Protein AF-A0A926Y1A0-F1 (afdb_monomer_lite)

Sequence (108 aa):
MSQDQITEEKPEIVPVAAVRLTREEIPNRQKRTHEYHELGTLNFDQGKVRCFAHKRTGGLLFVMPDGTGYLADTATLGNQCYKYWVKTSLEPEPAIPAEETPAVESTT

Radius of gyration: 25.06 Å; chains: 1; bounding box: 41×53×78 Å

Secondary structure (DSSP, 8-state):
---------PPPP-----EEE-TTTSPPHHHHHHHEEEEEEEEETTEEEEEEEETTT--EEEE-TTS-EEEE-HHHHHHHHHHHHHHHHSSPPP------PPP-----

pLDDT: mean 80.47, std 17.65, range [43.56, 96.75]

Foldseek 3Di:
DDDPPPPPDDDDDQDADWDKADLVRDDDPVCCVVQWDWPAWDQDPVGIWTWIAGPPQRWIWIQDPVNMIIIGGPVRRVVSVVVVCCVVVPPDDPPPPPDPPDDDPDDD

Structure (mmCIF, N/CA/C/O backbone):
data_AF-A0A926Y1A0-F1
#
_entry.id   AF-A0A926Y1A0-F1
#
loop_
_atom_site.group_PDB
_atom_site.id
_atom_site.type_symbol
_atom_site.label_atom_id
_atom_site.label_alt_id
_atom_site.label_comp_id
_atom_site.label_asym_id
_atom_site.label_entity_id
_atom_site.label_seq_id
_atom_site.pdbx_PDB_ins_code
_atom_site.Cartn_x
_atom_site.Cartn_y
_atom_site.Cartn_z
_atom_site.occupancy
_atom_site.B_iso_or_equiv
_atom_site.auth_seq_id
_atom_site.auth_comp_id
_atom_site.auth_asym_id
_atom_site.auth_atom_id
_atom_site.pdbx_PDB_model_num
ATOM 1 N N . MET A 1 1 ? -5.838 -40.654 -28.419 1.00 44.78 1 MET A N 1
ATOM 2 C CA . MET A 1 1 ? -6.236 -39.277 -28.070 1.00 44.78 1 MET A CA 1
ATOM 3 C C . MET A 1 1 ? -5.524 -38.934 -26.771 1.00 44.78 1 MET A C 1
ATOM 5 O O . MET A 1 1 ? -6.054 -39.223 -25.706 1.00 44.78 1 MET A O 1
ATOM 9 N N . SER A 1 2 ? -4.274 -38.478 -26.855 1.00 43.56 2 SER A N 1
ATOM 10 C CA . SER A 1 2 ? -3.495 -38.084 -25.677 1.00 43.56 2 SER A CA 1
ATOM 11 C C . SER A 1 2 ? -4.005 -36.726 -25.211 1.00 43.56 2 SER A C 1
ATOM 13 O O . SER A 1 2 ? -4.0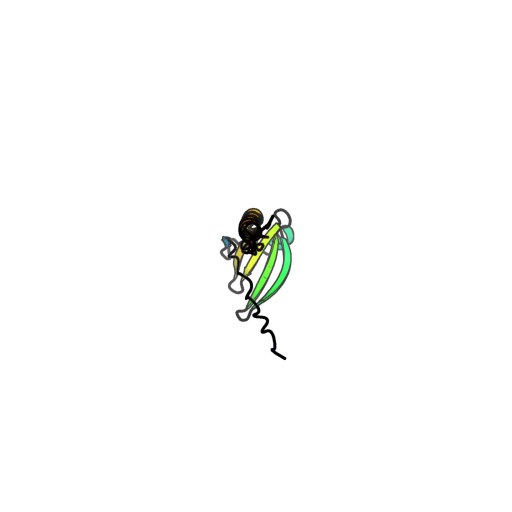84 -35.801 -26.011 1.00 43.56 2 SER A O 1
ATOM 15 N N . GLN A 1 3 ? -4.445 -36.643 -23.958 1.00 47.31 3 GLN A N 1
ATOM 16 C CA . GLN A 1 3 ? -4.804 -35.379 -23.328 1.00 47.31 3 GLN A CA 1
ATOM 17 C C . GLN A 1 3 ? -3.504 -34.644 -23.013 1.00 47.31 3 GLN A C 1
ATOM 19 O O . GLN A 1 3 ? -2.753 -35.081 -22.141 1.00 47.31 3 GLN A O 1
ATOM 24 N N . ASP A 1 4 ? -3.240 -33.563 -23.741 1.00 47.16 4 ASP A N 1
ATOM 25 C CA . ASP A 1 4 ? -2.202 -32.606 -23.382 1.00 47.16 4 ASP A CA 1
ATOM 26 C C . ASP A 1 4 ? -2.538 -32.045 -21.998 1.00 47.16 4 ASP A C 1
ATOM 28 O O . ASP A 1 4 ? -3.548 -31.367 -21.794 1.00 47.16 4 ASP A O 1
ATOM 32 N N . GLN A 1 5 ? -1.714 -32.402 -21.016 1.00 51.69 5 GLN A N 1
ATOM 33 C CA . GLN A 1 5 ? -1.744 -31.791 -19.698 1.00 51.69 5 GLN A CA 1
ATOM 34 C C . GLN A 1 5 ? -1.250 -30.356 -19.866 1.00 51.69 5 GLN A C 1
ATOM 36 O O . GLN A 1 5 ? -0.055 -30.115 -20.020 1.00 51.69 5 GLN A O 1
ATOM 41 N N . ILE A 1 6 ? -2.177 -29.399 -19.866 1.00 56.31 6 ILE A N 1
ATOM 42 C CA . ILE A 1 6 ? -1.844 -27.989 -19.680 1.00 56.31 6 ILE A CA 1
ATOM 43 C C . ILE A 1 6 ? -1.369 -27.873 -18.234 1.00 56.31 6 ILE A C 1
ATOM 45 O O . ILE A 1 6 ? -2.169 -27.792 -17.303 1.00 56.31 6 ILE A O 1
ATOM 49 N N . THR A 1 7 ? -0.059 -27.963 -18.036 1.00 52.34 7 THR A N 1
ATOM 50 C CA . THR A 1 7 ? 0.573 -27.625 -16.766 1.00 52.34 7 THR A CA 1
ATOM 51 C C . THR A 1 7 ? 0.313 -26.139 -16.543 1.00 52.34 7 THR A C 1
ATOM 53 O O . THR A 1 7 ? 0.928 -25.303 -17.198 1.00 52.34 7 THR A O 1
ATOM 56 N N . GLU A 1 8 ? -0.651 -25.795 -15.685 1.00 57.06 8 GLU A N 1
ATOM 57 C CA . GLU A 1 8 ? -0.843 -24.418 -15.227 1.00 57.06 8 GLU A CA 1
ATOM 58 C C . GLU A 1 8 ? 0.424 -23.999 -14.474 1.00 57.06 8 GLU A C 1
ATOM 60 O O . GLU A 1 8 ? 0.603 -24.305 -13.292 1.00 57.06 8 GLU A O 1
ATOM 65 N N . GLU A 1 9 ? 1.350 -23.345 -15.173 1.00 61.56 9 GLU A N 1
ATOM 66 C CA . GLU A 1 9 ? 2.496 -22.724 -14.529 1.00 61.56 9 GLU A CA 1
ATOM 67 C C . GLU A 1 9 ? 1.978 -21.665 -13.560 1.00 61.56 9 GLU A C 1
ATOM 69 O O . GLU A 1 9 ? 1.351 -20.671 -13.934 1.00 61.56 9 GLU A O 1
ATOM 74 N N . LYS A 1 10 ? 2.201 -21.922 -12.271 1.00 66.94 10 LYS A N 1
ATOM 75 C CA . LYS A 1 10 ? 1.842 -20.998 -11.205 1.00 66.94 10 LYS A CA 1
ATOM 76 C C . LYS A 1 10 ? 2.525 -19.653 -11.491 1.00 66.94 10 LYS A C 1
ATOM 78 O O . LYS A 1 10 ? 3.747 -19.641 -11.636 1.00 66.94 10 LYS A O 1
ATOM 83 N N . PRO A 1 11 ? 1.780 -18.534 -11.529 1.00 69.31 11 PRO A N 1
ATOM 84 C CA . PRO A 1 11 ? 2.358 -17.239 -11.857 1.00 69.31 11 PRO A CA 1
ATOM 85 C C . PRO A 1 11 ? 3.486 -16.896 -10.881 1.00 69.31 11 PRO A C 1
ATOM 87 O O . PRO A 1 11 ? 3.344 -17.068 -9.664 1.00 69.31 11 PRO A O 1
ATOM 90 N N . GLU A 1 12 ? 4.607 -16.419 -11.423 1.00 76.25 12 GLU A N 1
ATOM 91 C CA . GLU A 1 12 ? 5.747 -15.967 -10.629 1.00 76.25 12 GLU A CA 1
ATOM 92 C C . GLU A 1 12 ? 5.305 -14.832 -9.693 1.00 76.25 12 GLU A C 1
ATOM 94 O O . GLU A 1 12 ? 4.684 -13.849 -10.105 1.00 76.25 12 GLU A O 1
ATOM 99 N N . ILE A 1 13 ? 5.606 -14.977 -8.402 1.00 77.94 13 ILE A N 1
ATOM 100 C CA . ILE A 1 13 ? 5.248 -13.981 -7.392 1.00 77.94 13 ILE A CA 1
ATOM 101 C C . ILE A 1 13 ? 6.360 -12.938 -7.326 1.00 77.94 13 ILE A C 1
ATOM 103 O O . ILE A 1 13 ? 7.475 -13.238 -6.903 1.00 77.94 13 ILE A O 1
ATOM 107 N N . VAL A 1 14 ? 6.028 -11.694 -7.670 1.00 76.12 14 VAL A N 1
ATOM 108 C CA . VAL A 1 14 ? 6.944 -10.555 -7.567 1.00 76.12 14 VAL A CA 1
ATOM 109 C C . VAL A 1 14 ? 6.847 -9.919 -6.173 1.00 76.12 14 VAL A C 1
ATOM 111 O O . VAL A 1 14 ? 5.811 -9.333 -5.845 1.00 76.12 14 VAL A O 1
ATOM 114 N N . PRO A 1 15 ? 7.899 -9.988 -5.333 1.00 80.50 15 PRO A N 1
ATOM 115 C CA . PRO A 1 15 ? 7.906 -9.297 -4.052 1.00 80.50 15 PRO A CA 1
ATOM 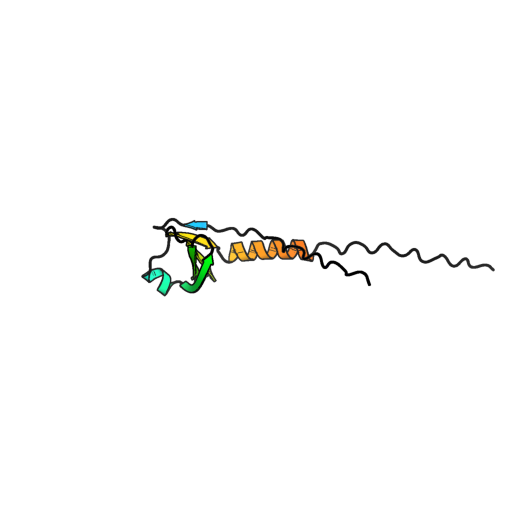116 C C . PRO A 1 15 ? 7.991 -7.781 -4.261 1.00 80.50 15 PRO A C 1
ATOM 118 O O . PRO A 1 15 ? 8.886 -7.278 -4.945 1.00 80.50 15 PRO A O 1
ATOM 121 N N . VAL A 1 16 ? 7.078 -7.055 -3.617 1.00 82.81 16 VAL A N 1
ATOM 122 C CA . VAL A 1 16 ? 7.030 -5.590 -3.626 1.00 82.81 16 VAL A CA 1
ATOM 123 C C . VAL A 1 16 ? 7.487 -5.049 -2.276 1.00 82.81 16 VAL A C 1
ATOM 125 O O . VAL A 1 16 ? 7.101 -5.564 -1.226 1.00 82.81 16 VAL A O 1
ATOM 128 N N . ALA A 1 17 ? 8.296 -3.991 -2.295 1.00 87.31 17 ALA A N 1
ATOM 129 C CA . ALA A 1 17 ? 8.691 -3.296 -1.078 1.00 87.31 17 ALA A CA 1
ATOM 130 C C . ALA A 1 17 ? 7.550 -2.402 -0.567 1.00 87.31 17 ALA A C 1
ATOM 132 O O . ALA A 1 17 ? 6.985 -1.601 -1.309 1.00 87.31 17 ALA A O 1
ATOM 133 N N . ALA A 1 18 ? 7.250 -2.518 0.725 1.00 92.00 18 ALA A N 1
ATOM 134 C CA . ALA A 1 18 ? 6.318 -1.649 1.427 1.00 92.00 18 ALA A CA 1
ATOM 135 C C . ALA A 1 18 ? 6.918 -1.215 2.766 1.00 92.00 18 ALA A C 1
ATOM 137 O O . ALA A 1 18 ? 7.609 -1.986 3.435 1.00 92.00 18 ALA A O 1
ATOM 138 N N . VAL A 1 19 ? 6.629 0.019 3.170 1.00 93.38 19 VAL A N 1
ATOM 139 C CA . VAL A 1 19 ? 7.011 0.554 4.477 1.00 93.38 19 VAL A CA 1
ATOM 140 C C . VAL A 1 19 ? 5.938 0.175 5.487 1.00 93.38 19 VAL A C 1
ATOM 142 O O . VAL A 1 19 ? 4.765 0.509 5.310 1.00 93.38 19 VAL A O 1
ATOM 145 N N . ARG A 1 20 ? 6.335 -0.524 6.551 1.00 94.88 20 ARG A N 1
ATOM 146 C CA . ARG A 1 20 ? 5.445 -0.831 7.672 1.00 94.88 20 ARG A CA 1
ATOM 147 C C . ARG A 1 20 ? 5.243 0.422 8.523 1.00 94.88 20 ARG A C 1
ATOM 149 O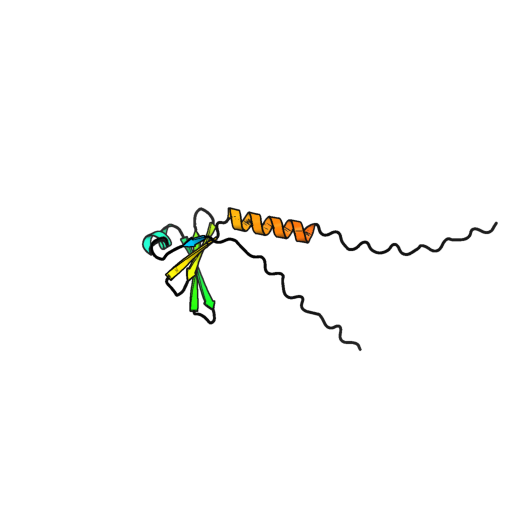 O . ARG A 1 20 ? 6.216 1.064 8.894 1.00 94.88 20 ARG A O 1
ATOM 156 N N . LEU A 1 21 ? 3.990 0.713 8.848 1.00 95.50 21 LEU A N 1
ATOM 157 C CA . LEU A 1 21 ? 3.556 1.826 9.685 1.00 95.50 21 LEU A CA 1
ATOM 158 C C . LEU A 1 21 ? 2.950 1.299 10.988 1.00 95.50 21 LEU A C 1
ATOM 160 O O . LEU A 1 21 ? 2.136 0.362 10.975 1.00 95.50 21 LEU A O 1
ATOM 164 N N . THR A 1 22 ? 3.308 1.917 12.110 1.00 94.75 22 THR A N 1
ATOM 165 C CA . THR A 1 22 ? 2.624 1.704 13.389 1.00 94.75 22 THR A CA 1
ATOM 166 C C . THR A 1 22 ? 1.240 2.347 13.377 1.00 94.75 22 THR A C 1
ATOM 168 O O . THR A 1 22 ? 0.888 3.143 12.504 1.00 94.75 22 THR A O 1
ATOM 171 N N . ARG A 1 23 ? 0.425 2.023 14.383 1.00 91.44 23 ARG A N 1
ATOM 172 C CA . ARG A 1 23 ? -0.918 2.591 14.514 1.00 91.44 23 ARG A CA 1
ATOM 173 C C . ARG A 1 23 ? -0.904 4.116 14.661 1.00 91.44 23 ARG A C 1
ATOM 175 O O . ARG A 1 23 ? -1.850 4.754 14.200 1.00 91.44 23 ARG A O 1
ATOM 182 N N . GLU A 1 24 ? 0.125 4.694 15.288 1.00 91.56 24 GLU A N 1
ATOM 183 C CA . GLU A 1 24 ? 0.255 6.153 15.411 1.00 91.56 24 GLU A CA 1
ATOM 184 C C . GLU A 1 24 ? 0.648 6.826 14.090 1.00 91.56 24 GLU A C 1
ATOM 186 O O . GLU A 1 24 ? 0.255 7.965 13.840 1.00 91.56 24 GLU A O 1
ATOM 191 N N . GLU A 1 25 ? 1.395 6.124 13.238 1.00 93.06 25 GLU A N 1
ATOM 192 C CA . GLU A 1 25 ? 1.863 6.632 11.944 1.00 93.06 25 GLU A CA 1
ATOM 193 C C . GLU A 1 25 ? 0.779 6.568 10.862 1.00 93.06 25 GLU A C 1
ATOM 195 O O . GLU A 1 25 ? 0.813 7.318 9.882 1.00 93.06 25 GLU A O 1
ATOM 200 N N . ILE A 1 26 ? -0.218 5.696 11.033 1.00 93.75 26 ILE A N 1
ATOM 201 C CA . ILE A 1 26 ? -1.337 5.602 10.100 1.00 93.75 26 ILE A CA 1
ATOM 202 C C . ILE A 1 26 ? -2.166 6.893 10.147 1.00 93.75 26 ILE A C 1
ATOM 204 O O . ILE A 1 26 ? -2.616 7.311 11.221 1.00 93.75 26 ILE A O 1
ATOM 208 N N . PRO A 1 27 ? -2.491 7.490 8.983 1.00 90.38 27 PRO A N 1
ATOM 209 C CA . PRO A 1 27 ? -3.331 8.673 8.943 1.00 90.38 27 PRO A CA 1
ATOM 210 C C . PRO A 1 27 ? -4.670 8.425 9.647 1.00 90.38 27 PRO A C 1
ATOM 212 O O . PRO A 1 27 ? -5.358 7.420 9.430 1.00 90.38 27 PRO A O 1
ATOM 215 N N . ASN A 1 28 ? -5.059 9.364 10.507 1.00 91.25 28 ASN A N 1
ATOM 216 C CA . ASN A 1 28 ? -6.333 9.288 11.210 1.00 91.25 28 ASN A CA 1
ATOM 217 C C . ASN A 1 28 ? -7.523 9.367 10.225 1.00 91.25 28 ASN A C 1
ATOM 219 O O . ASN A 1 28 ? -7.369 9.589 9.024 1.00 91.25 28 ASN A O 1
ATOM 223 N N . ARG A 1 29 ? -8.753 9.180 10.719 1.00 89.06 29 ARG A N 1
ATOM 224 C CA . ARG A 1 29 ? -9.956 9.158 9.863 1.00 89.06 29 ARG A CA 1
ATOM 225 C C . ARG A 1 29 ? -10.123 10.427 9.012 1.00 89.06 29 ARG A C 1
ATOM 227 O O . ARG A 1 29 ? -10.480 10.312 7.841 1.00 89.06 29 ARG A O 1
ATOM 234 N N . GLN A 1 30 ? -9.865 11.605 9.583 1.00 91.38 30 GLN A N 1
ATOM 235 C CA . GLN A 1 30 ? -9.985 12.878 8.867 1.00 91.38 30 GLN A CA 1
ATOM 236 C C . GLN A 1 30 ? -8.938 12.982 7.754 1.00 91.38 30 GLN A C 1
ATOM 238 O O . GLN A 1 30 ? -9.306 13.197 6.600 1.00 91.38 30 GLN A O 1
ATOM 243 N N . LYS A 1 31 ? -7.661 12.726 8.074 1.00 91.56 31 LYS A N 1
ATOM 244 C CA . LYS A 1 31 ? -6.575 12.719 7.088 1.00 91.56 31 LYS A CA 1
ATOM 245 C C . LYS A 1 31 ? -6.815 11.699 5.982 1.00 91.56 31 LYS A C 1
ATOM 247 O O . LYS A 1 31 ? -6.732 12.064 4.819 1.00 91.56 31 LYS A O 1
ATOM 252 N N . ARG A 1 32 ? -7.229 10.465 6.303 1.00 91.25 32 ARG A N 1
ATOM 253 C CA . ARG A 1 32 ? -7.564 9.450 5.281 1.00 91.25 32 ARG A CA 1
ATOM 254 C C . ARG A 1 32 ? -8.630 9.929 4.305 1.00 91.25 32 ARG A C 1
ATOM 256 O O . ARG A 1 32 ? -8.465 9.771 3.107 1.00 91.25 32 ARG A O 1
ATOM 263 N N . THR A 1 33 ? -9.691 10.552 4.807 1.00 91.25 33 THR A N 1
ATOM 264 C CA . THR A 1 33 ? -10.779 11.055 3.952 1.00 91.25 33 THR A CA 1
ATOM 265 C C . THR A 1 33 ? -10.296 12.188 3.034 1.00 91.25 33 THR A C 1
ATOM 267 O O . THR A 1 33 ? -10.730 12.308 1.884 1.00 91.25 33 THR A O 1
ATOM 270 N N . HIS A 1 34 ? -9.374 13.020 3.524 1.00 95.19 34 HIS A N 1
ATOM 271 C CA . HIS A 1 34 ? -8.842 14.151 2.773 1.00 95.19 34 HIS A CA 1
ATOM 272 C C . HIS A 1 34 ? -7.758 13.747 1.763 1.00 95.19 34 HIS A C 1
ATOM 274 O O . HIS A 1 34 ? -7.827 14.160 0.608 1.00 95.19 34 HIS A O 1
ATOM 280 N N . GLU A 1 35 ? -6.810 12.903 2.163 1.00 95.19 35 GLU A N 1
ATOM 281 C CA . GLU A 1 35 ? -5.582 12.593 1.418 1.00 95.19 35 GLU A CA 1
ATOM 282 C C . GLU A 1 35 ? -5.666 11.302 0.598 1.00 95.19 35 GLU A C 1
ATOM 284 O O . GLU A 1 35 ? -4.839 11.103 -0.291 1.00 95.19 35 GLU A O 1
ATOM 289 N N . TYR A 1 36 ? -6.664 10.444 0.841 1.00 96.75 36 TYR A N 1
ATOM 290 C CA . TYR A 1 36 ? -6.781 9.141 0.185 1.00 96.75 36 TYR A CA 1
ATOM 291 C C . TYR A 1 36 ? -8.164 8.900 -0.436 1.00 96.75 36 TYR A C 1
ATOM 293 O O . TYR A 1 36 ? -9.186 9.401 0.035 1.00 96.75 36 TYR A O 1
ATOM 301 N N . HIS A 1 37 ? -8.187 8.104 -1.500 1.00 96.38 37 HIS A N 1
ATOM 302 C CA . HIS A 1 37 ? -9.370 7.419 -2.007 1.00 96.38 37 HIS A CA 1
ATOM 303 C C . HIS A 1 37 ? -9.424 6.017 -1.394 1.00 96.38 37 HIS A C 1
ATOM 305 O O . HIS A 1 37 ? -8.451 5.270 -1.480 1.00 96.38 37 HIS A O 1
ATOM 311 N N . GLU A 1 38 ? -10.542 5.652 -0.765 1.00 95.19 38 GLU A N 1
ATOM 312 C CA . GLU A 1 38 ? -10.765 4.271 -0.326 1.00 95.19 38 GLU A CA 1
ATOM 313 C C . GLU A 1 38 ? -11.066 3.409 -1.554 1.00 95.19 38 GLU A C 1
ATOM 315 O O . GLU A 1 38 ? -12.023 3.671 -2.279 1.00 95.19 38 GLU A O 1
ATOM 320 N N . LEU A 1 39 ? -10.216 2.411 -1.798 1.00 95.44 39 LEU A N 1
ATOM 321 C CA . LEU A 1 39 ? -10.366 1.477 -2.915 1.00 95.44 39 LEU A CA 1
ATOM 322 C C . LEU A 1 39 ? -11.310 0.329 -2.556 1.00 95.44 39 LEU A C 1
ATOM 324 O O . LEU A 1 39 ? -11.944 -0.254 -3.428 1.00 95.44 39 LEU A O 1
ATOM 328 N N . GLY A 1 40 ? -11.398 0.002 -1.265 1.00 95.50 40 GLY A N 1
ATOM 329 C CA . GLY A 1 40 ? -12.291 -1.024 -0.751 1.00 95.50 40 GLY A CA 1
ATOM 330 C C . GLY A 1 40 ? -11.676 -1.824 0.388 1.00 95.50 40 GLY A C 1
ATOM 331 O O . GLY A 1 40 ? -10.702 -1.421 1.027 1.00 95.50 40 GLY A O 1
ATOM 332 N N . THR A 1 41 ? -12.282 -2.979 0.647 1.00 96.31 41 THR A N 1
ATOM 333 C CA . THR A 1 41 ? -11.842 -3.929 1.669 1.00 96.31 41 THR A CA 1
ATOM 334 C C . THR A 1 41 ? -11.597 -5.284 1.025 1.00 96.31 41 THR A C 1
ATOM 336 O O . THR A 1 41 ? -12.484 -5.828 0.371 1.00 96.31 41 THR A O 1
ATOM 339 N N . LEU A 1 42 ? -10.402 -5.825 1.232 1.00 95.00 42 LEU A N 1
ATOM 340 C CA . LEU A 1 42 ? -10.026 -7.175 0.838 1.00 95.00 42 LEU A CA 1
ATOM 341 C C . LEU A 1 42 ? -10.287 -8.121 2.010 1.00 95.00 42 LEU A C 1
ATOM 343 O O . LEU A 1 42 ? -9.956 -7.804 3.156 1.00 95.00 42 LEU A O 1
ATOM 347 N N . ASN A 1 43 ? -10.894 -9.270 1.727 1.00 94.62 43 ASN A N 1
ATOM 348 C CA . ASN A 1 43 ? -11.160 -10.296 2.729 1.00 94.62 43 ASN A CA 1
ATOM 349 C C . ASN A 1 43 ? -10.117 -11.404 2.591 1.00 94.62 43 ASN A C 1
ATOM 351 O O . ASN A 1 43 ? -9.976 -11.981 1.516 1.00 94.62 43 ASN A O 1
ATOM 355 N N . PHE A 1 44 ? -9.422 -11.693 3.684 1.00 91.62 44 PHE A N 1
ATOM 356 C CA . PHE A 1 44 ? -8.498 -12.812 3.815 1.00 91.62 44 PHE A CA 1
ATOM 357 C C . PHE A 1 44 ? -8.962 -13.710 4.964 1.00 91.62 44 PHE A C 1
ATOM 359 O O . PHE A 1 44 ? -9.690 -13.256 5.851 1.00 91.62 44 PHE A O 1
ATOM 366 N N . ASP A 1 45 ? -8.485 -14.954 5.000 1.00 92.19 45 ASP A N 1
ATOM 367 C CA . ASP A 1 45 ? -8.822 -15.914 6.065 1.00 92.19 45 ASP A CA 1
ATOM 368 C C . ASP A 1 45 ? -8.498 -15.377 7.469 1.00 92.19 45 ASP A C 1
ATOM 370 O O . ASP A 1 45 ? -9.177 -15.678 8.446 1.00 92.19 45 ASP A O 1
ATOM 374 N N . GLN A 1 46 ? -7.471 -14.530 7.562 1.00 89.75 46 GLN A N 1
ATOM 375 C CA . GLN A 1 46 ? -6.967 -13.950 8.809 1.00 89.75 46 GLN A CA 1
ATOM 376 C C . GLN A 1 46 ? -7.629 -12.609 9.171 1.00 89.75 46 GLN A C 1
ATOM 378 O O . GLN A 1 46 ? -7.342 -12.044 10.227 1.00 89.75 46 GLN A O 1
ATOM 383 N N . GLY A 1 47 ? -8.506 -12.074 8.316 1.00 92.06 47 GLY A N 1
ATOM 384 C CA . GLY A 1 47 ? -9.240 -10.840 8.580 1.00 92.06 47 GLY A CA 1
ATOM 385 C C . GLY A 1 47 ? -9.409 -9.928 7.367 1.00 92.06 47 GLY A C 1
ATOM 386 O O . GLY A 1 47 ? -9.155 -10.289 6.219 1.00 92.06 47 GLY A O 1
ATOM 387 N N . LYS A 1 48 ? -9.879 -8.708 7.636 1.00 95.06 48 LYS A N 1
ATOM 388 C CA . LYS A 1 48 ? -10.208 -7.710 6.612 1.00 95.06 48 LYS A CA 1
ATOM 389 C C . LYS A 1 48 ? -9.117 -6.656 6.498 1.00 95.06 48 LYS A C 1
ATOM 391 O O . LYS A 1 48 ? -8.782 -6.008 7.487 1.00 95.06 48 LYS A O 1
A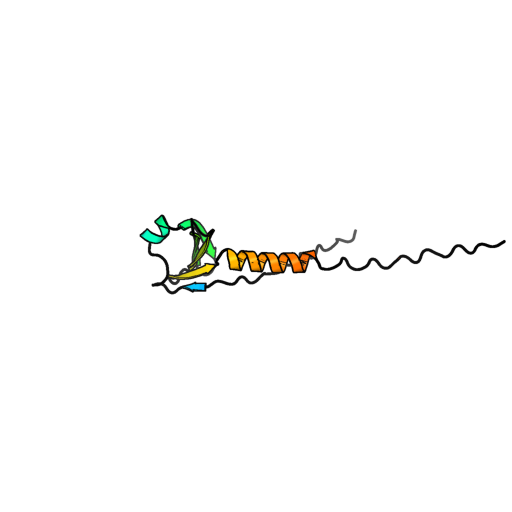TOM 396 N N . VAL A 1 49 ? -8.631 -6.434 5.284 1.00 95.69 49 VAL A N 1
ATOM 397 C CA . VAL A 1 49 ? -7.628 -5.412 4.973 1.00 95.69 49 VAL A CA 1
ATOM 398 C C . VAL A 1 49 ? -8.297 -4.266 4.233 1.00 95.69 49 VAL A C 1
ATOM 400 O O . VAL A 1 49 ? -8.921 -4.468 3.193 1.00 95.69 49 VAL A O 1
ATOM 403 N N . ARG A 1 50 ? -8.163 -3.042 4.745 1.00 95.25 50 ARG A N 1
ATOM 404 C CA . ARG A 1 50 ? -8.690 -1.846 4.070 1.00 95.25 50 ARG A CA 1
ATOM 405 C C . ARG A 1 50 ? -7.628 -1.238 3.173 1.00 95.25 50 ARG A C 1
ATOM 407 O O . ARG A 1 50 ? -6.496 -1.053 3.611 1.00 95.25 50 ARG A O 1
ATOM 414 N N . CYS A 1 51 ? -8.008 -0.902 1.948 1.00 96.44 51 CYS A N 1
ATOM 415 C CA . CYS A 1 51 ? -7.089 -0.436 0.917 1.00 96.44 51 CYS A CA 1
ATOM 416 C C . CYS A 1 51 ? -7.398 1.007 0.533 1.00 96.44 51 CYS A C 1
ATOM 418 O O . CYS A 1 51 ? -8.553 1.374 0.303 1.00 96.44 51 CYS A O 1
ATOM 420 N N . PHE A 1 52 ? -6.352 1.814 0.419 1.00 96.06 52 PHE A N 1
ATOM 421 C CA . PHE A 1 52 ? -6.444 3.227 0.092 1.00 96.06 52 PHE A CA 1
ATOM 422 C C . PHE A 1 52 ? -5.396 3.601 -0.953 1.00 96.06 52 PHE A C 1
ATOM 424 O O . PHE A 1 52 ? -4.260 3.147 -0.868 1.00 96.06 52 PHE A O 1
ATOM 431 N N . ALA A 1 53 ? -5.747 4.478 -1.889 1.00 96.00 53 ALA A N 1
ATOM 432 C CA . ALA A 1 53 ? -4.801 5.131 -2.788 1.00 96.00 53 ALA A CA 1
ATOM 433 C C . ALA A 1 53 ? -4.636 6.594 -2.385 1.00 96.00 53 ALA A C 1
ATOM 435 O O . ALA A 1 53 ? -5.619 7.321 -2.238 1.00 96.00 53 ALA A O 1
ATOM 436 N N . HIS A 1 54 ? -3.403 7.050 -2.214 1.00 95.69 54 HIS A N 1
ATOM 437 C CA . HIS A 1 54 ? -3.117 8.445 -1.921 1.00 95.69 54 HIS A CA 1
ATOM 438 C C . HIS A 1 54 ? -3.480 9.312 -3.136 1.00 95.69 54 HIS A C 1
ATOM 440 O O . HIS A 1 54 ? -2.962 9.098 -4.228 1.00 95.69 54 HIS A O 1
ATOM 446 N N . LYS A 1 55 ? -4.312 10.345 -2.955 1.00 95.12 55 LYS A N 1
ATOM 447 C CA . LYS A 1 55 ? -4.875 11.150 -4.061 1.00 95.12 55 LYS A CA 1
ATOM 448 C C . LYS A 1 55 ? -3.810 11.801 -4.943 1.00 95.12 55 LYS A C 1
ATOM 450 O O . LYS A 1 55 ? -3.960 11.865 -6.153 1.00 95.12 55 LYS A O 1
ATOM 455 N N . ARG A 1 56 ? -2.739 12.307 -4.321 1.00 92.25 56 ARG A N 1
ATOM 456 C CA . ARG A 1 56 ? -1.651 13.015 -5.019 1.00 92.25 56 ARG A CA 1
ATOM 457 C C . ARG A 1 56 ? -0.559 12.105 -5.584 1.00 92.25 56 ARG A C 1
ATOM 459 O O . ARG A 1 56 ? -0.144 12.307 -6.715 1.00 92.25 56 ARG A O 1
ATOM 466 N N . THR A 1 57 ? -0.037 11.174 -4.787 1.00 91.56 57 THR A N 1
ATOM 467 C CA . THR A 1 57 ? 1.127 10.357 -5.170 1.00 91.56 57 THR A CA 1
ATOM 468 C C . THR A 1 57 ? 0.734 9.026 -5.804 1.00 91.56 57 THR A C 1
ATOM 470 O O . THR A 1 57 ? 1.574 8.386 -6.424 1.00 91.56 57 THR A O 1
ATOM 473 N N . GLY A 1 58 ? -0.515 8.585 -5.634 1.00 91.12 58 GLY A N 1
ATOM 474 C CA . GLY A 1 58 ? -0.985 7.261 -6.041 1.00 91.12 58 GLY A CA 1
ATOM 475 C C . GLY A 1 58 ? -0.500 6.116 -5.145 1.00 91.12 58 GLY A C 1
ATOM 476 O O . GLY A 1 58 ? -0.824 4.967 -5.425 1.00 91.12 58 GLY A O 1
ATOM 477 N N . GLY A 1 59 ? 0.267 6.401 -4.082 1.00 94.12 59 GLY A N 1
ATOM 478 C CA . GLY A 1 59 ? 0.778 5.381 -3.160 1.00 94.12 59 GLY A CA 1
ATOM 479 C C . GLY A 1 59 ? -0.345 4.568 -2.516 1.00 94.12 59 GLY A C 1
ATOM 480 O O . GLY A 1 59 ? -1.393 5.118 -2.172 1.00 94.12 59 GLY A O 1
ATOM 481 N N . LEU A 1 60 ? -0.127 3.267 -2.348 1.00 95.25 60 LEU A N 1
ATOM 482 C CA . LEU A 1 60 ? -1.121 2.340 -1.820 1.00 95.25 60 LEU A CA 1
ATOM 483 C C . LEU A 1 60 ? -0.889 2.108 -0.333 1.00 95.25 60 LEU A C 1
ATOM 485 O O . LEU A 1 60 ? 0.167 1.634 0.072 1.00 95.25 60 LEU A O 1
ATOM 489 N N . LEU A 1 61 ? -1.892 2.424 0.477 1.00 95.94 61 LEU A N 1
ATOM 490 C CA . LEU A 1 61 ? -1.905 2.157 1.907 1.00 95.94 61 LEU A CA 1
ATOM 491 C C . LEU A 1 61 ? -2.858 0.999 2.202 1.00 95.94 61 LEU A C 1
ATOM 493 O O . LEU A 1 61 ? -4.059 1.082 1.940 1.00 95.94 61 LEU A O 1
ATOM 497 N N . PHE A 1 62 ? -2.324 -0.041 2.826 1.00 95.50 62 PHE A N 1
ATOM 498 C CA . PHE A 1 62 ? -3.076 -1.176 3.339 1.00 95.50 62 PHE A CA 1
ATOM 499 C C . PHE A 1 62 ? -3.135 -1.092 4.857 1.00 95.50 62 PHE A C 1
ATOM 501 O O . PHE A 1 62 ? -2.099 -1.016 5.510 1.00 95.50 62 PHE A O 1
ATOM 508 N N . VAL A 1 63 ? -4.334 -1.105 5.430 1.00 95.50 63 VAL A N 1
ATOM 509 C CA . VAL A 1 63 ? -4.542 -1.119 6.882 1.00 95.50 63 VAL A CA 1
ATOM 510 C C . VAL A 1 63 ? -4.985 -2.515 7.295 1.00 95.50 63 VAL A C 1
ATOM 512 O O . VAL A 1 63 ? -6.020 -3.000 6.831 1.00 95.50 63 VAL A O 1
ATOM 515 N N . MET A 1 64 ? -4.188 -3.141 8.156 1.00 95.69 64 MET A N 1
ATOM 516 C CA . MET A 1 64 ? -4.373 -4.503 8.643 1.00 95.69 64 MET A CA 1
ATOM 517 C C . MET A 1 64 ? -5.394 -4.583 9.792 1.00 95.69 64 MET A C 1
ATOM 519 O O . MET A 1 64 ? -5.671 -3.569 10.444 1.00 95.69 64 MET A O 1
ATOM 523 N N . PRO A 1 65 ? -5.932 -5.785 10.092 1.00 93.31 65 PRO A N 1
ATOM 524 C CA . PRO A 1 65 ? -6.866 -5.996 11.203 1.00 93.31 65 PRO A CA 1
ATOM 525 C C . PRO A 1 65 ? -6.312 -5.616 12.583 1.00 93.31 65 PRO A C 1
ATOM 527 O O . PRO A 1 65 ? -7.064 -5.156 13.439 1.00 93.31 65 PRO A O 1
ATOM 530 N N . ASP A 1 66 ? -5.005 -5.782 12.794 1.00 92.56 66 ASP A N 1
ATOM 531 C CA . ASP A 1 66 ? -4.309 -5.437 14.043 1.00 92.56 66 ASP A CA 1
ATOM 532 C C . ASP A 1 66 ? -4.083 -3.920 14.211 1.00 92.56 66 ASP A C 1
ATOM 534 O O . ASP A 1 66 ? -3.615 -3.457 15.252 1.00 92.56 66 ASP A O 1
ATOM 538 N N . GLY A 1 67 ? -4.444 -3.129 13.196 1.00 90.25 67 GLY A N 1
ATOM 539 C CA . GLY A 1 67 ? -4.271 -1.685 13.176 1.00 90.25 67 GLY A CA 1
ATOM 540 C C . GLY A 1 67 ? -2.891 -1.224 12.718 1.00 90.25 67 GLY A C 1
ATOM 541 O O . GLY A 1 67 ? -2.630 -0.028 12.816 1.00 90.25 67 GLY A O 1
ATOM 542 N N . THR A 1 68 ? -2.031 -2.117 12.219 1.00 95.25 68 THR A N 1
ATOM 543 C CA . THR A 1 68 ? -0.803 -1.741 11.500 1.00 95.25 68 THR A CA 1
ATOM 544 C C . THR A 1 68 ? -1.096 -1.372 10.046 1.00 95.25 68 THR A C 1
ATOM 546 O O . THR A 1 68 ? -2.162 -1.674 9.501 1.00 95.25 68 THR A O 1
ATOM 549 N N . GLY A 1 69 ? -0.166 -0.650 9.420 1.00 95.50 69 GLY A N 1
ATOM 550 C CA . GLY A 1 69 ? -0.286 -0.188 8.044 1.00 95.50 69 GLY A CA 1
ATOM 551 C C . GLY A 1 69 ? 0.899 -0.628 7.199 1.00 95.50 69 GLY A C 1
ATOM 552 O O . GLY A 1 69 ? 1.995 -0.813 7.713 1.00 95.50 69 GLY A O 1
ATOM 553 N N . TYR A 1 70 ? 0.689 -0.764 5.897 1.00 95.75 70 TYR A N 1
ATOM 554 C CA . TYR A 1 70 ? 1.754 -0.976 4.923 1.00 95.75 70 TYR A CA 1
ATOM 555 C C . TYR A 1 70 ? 1.555 0.004 3.776 1.00 95.75 70 TYR A C 1
ATOM 557 O O . TYR A 1 70 ? 0.504 0.001 3.137 1.00 95.75 70 TYR A O 1
ATOM 565 N N . LEU A 1 71 ? 2.544 0.863 3.549 1.00 94.94 71 LEU A N 1
ATOM 566 C CA . LEU A 1 71 ? 2.536 1.855 2.483 1.00 94.94 71 LEU A CA 1
ATOM 567 C C . LEU A 1 71 ? 3.488 1.414 1.372 1.00 94.94 71 LEU A C 1
ATOM 569 O O . LEU A 1 71 ? 4.699 1.351 1.577 1.00 94.94 71 LEU A O 1
ATOM 573 N N . ALA A 1 72 ? 2.939 1.133 0.198 1.00 94.00 72 ALA A N 1
ATOM 574 C CA . ALA A 1 72 ? 3.698 0.932 -1.026 1.00 94.00 72 ALA A CA 1
ATOM 575 C C . ALA A 1 72 ? 3.706 2.244 -1.816 1.00 94.00 72 ALA A C 1
ATOM 577 O O . ALA A 1 72 ? 2.662 2.707 -2.289 1.00 94.00 72 ALA A O 1
ATOM 578 N N . ASP A 1 73 ? 4.872 2.873 -1.937 1.00 90.38 73 ASP A N 1
ATOM 579 C CA . ASP A 1 73 ? 5.004 4.077 -2.747 1.00 90.38 73 ASP A CA 1
ATOM 580 C C . ASP A 1 73 ? 5.036 3.724 -4.243 1.00 90.38 73 ASP A C 1
ATOM 582 O O . ASP A 1 73 ? 5.540 2.679 -4.662 1.00 90.38 73 ASP A O 1
ATOM 586 N N . THR A 1 74 ? 4.463 4.598 -5.064 1.00 88.75 74 THR A N 1
ATOM 587 C CA . THR A 1 74 ? 4.302 4.369 -6.506 1.00 88.75 74 THR A CA 1
ATOM 588 C C . THR A 1 74 ? 5.617 4.331 -7.264 1.00 88.75 74 THR A C 1
ATOM 590 O O . THR A 1 74 ? 5.710 3.616 -8.258 1.00 88.75 74 THR A O 1
ATOM 593 N N . ALA A 1 75 ? 6.632 5.070 -6.817 1.00 87.62 75 ALA A N 1
ATOM 594 C CA . ALA A 1 75 ? 7.921 5.116 -7.493 1.00 87.62 75 ALA A CA 1
ATOM 595 C C . ALA A 1 75 ? 8.692 3.803 -7.298 1.00 87.62 75 ALA A C 1
ATOM 597 O O . ALA A 1 75 ? 9.210 3.244 -8.264 1.00 87.62 75 ALA A O 1
ATOM 598 N N . THR A 1 76 ? 8.726 3.276 -6.074 1.00 87.62 76 THR A N 1
ATOM 599 C CA . THR A 1 76 ? 9.332 1.983 -5.741 1.00 87.62 76 THR A CA 1
ATOM 600 C C . THR A 1 76 ? 8.566 0.845 -6.391 1.00 87.62 76 THR A C 1
ATOM 602 O O . THR A 1 76 ? 9.191 0.010 -7.046 1.00 87.62 76 THR A O 1
ATOM 605 N N . LEU A 1 77 ? 7.231 0.841 -6.284 1.00 88.06 77 LEU A N 1
ATOM 606 C CA . LEU A 1 77 ? 6.387 -0.157 -6.939 1.00 88.06 77 LEU A CA 1
ATOM 607 C C . LEU A 1 77 ? 6.620 -0.152 -8.456 1.00 88.06 77 LEU A C 1
ATOM 609 O O . LEU A 1 77 ? 6.924 -1.192 -9.034 1.00 88.06 77 LEU A O 1
ATOM 613 N N . GLY A 1 78 ? 6.559 1.022 -9.091 1.00 88.19 78 GLY A N 1
ATOM 614 C CA . GLY A 1 78 ? 6.787 1.177 -10.526 1.00 88.19 78 GLY A CA 1
ATOM 615 C C . GLY A 1 78 ? 8.182 0.721 -10.957 1.00 88.19 78 GLY A C 1
ATOM 616 O O . GLY A 1 78 ? 8.309 -0.027 -11.922 1.00 88.19 78 GLY A O 1
ATOM 617 N N . ASN A 1 79 ? 9.228 1.091 -10.210 1.00 88.56 79 ASN A N 1
ATOM 618 C CA . ASN A 1 79 ? 10.595 0.641 -10.482 1.00 88.56 79 ASN A CA 1
ATOM 619 C C . ASN A 1 79 ? 10.755 -0.875 -10.351 1.00 88.56 79 ASN A C 1
ATOM 621 O O . ASN A 1 79 ? 11.475 -1.482 -11.142 1.00 88.56 79 ASN A O 1
ATOM 625 N N . GLN A 1 80 ? 10.125 -1.495 -9.352 1.00 87.31 80 GLN A N 1
ATOM 626 C CA . GLN A 1 80 ? 10.170 -2.945 -9.188 1.00 87.31 80 GLN A CA 1
ATOM 627 C C . GLN A 1 80 ? 9.452 -3.626 -10.349 1.00 87.31 80 GLN A C 1
ATOM 629 O O . GLN A 1 80 ? 10.073 -4.435 -11.033 1.00 87.31 80 GLN A O 1
ATOM 634 N N . CYS A 1 81 ? 8.214 -3.229 -10.652 1.00 86.88 81 CYS A N 1
ATOM 635 C CA . CYS A 1 81 ? 7.471 -3.742 -11.803 1.00 86.88 81 CYS A CA 1
ATOM 636 C C . CYS A 1 81 ? 8.266 -3.609 -13.110 1.00 86.88 81 CYS A C 1
ATOM 638 O O . CYS A 1 81 ? 8.354 -4.571 -13.868 1.00 86.88 81 CYS A O 1
ATOM 640 N N . TYR A 1 82 ? 8.904 -2.459 -13.344 1.00 86.50 82 TYR A N 1
ATOM 641 C CA . TYR A 1 82 ? 9.718 -2.236 -14.536 1.00 86.50 82 TYR A CA 1
ATOM 642 C C . TYR A 1 82 ? 10.921 -3.184 -14.608 1.00 86.50 82 TYR A C 1
ATOM 644 O O . TYR A 1 82 ? 11.169 -3.782 -15.651 1.00 86.50 82 TYR A O 1
ATOM 652 N N . LYS A 1 83 ? 11.650 -3.379 -13.500 1.00 86.62 83 LYS A N 1
ATOM 653 C CA . LYS A 1 83 ? 12.791 -4.311 -13.453 1.00 86.62 83 LYS A CA 1
ATOM 654 C C . LYS A 1 83 ? 12.384 -5.747 -13.781 1.00 86.62 83 LYS A C 1
ATOM 656 O O . LYS A 1 83 ? 13.107 -6.416 -14.514 1.00 86.62 83 LYS A O 1
ATOM 661 N N . TYR A 1 84 ? 11.248 -6.206 -13.257 1.00 83.31 84 TYR A N 1
ATOM 662 C CA . TYR A 1 84 ? 10.740 -7.543 -13.569 1.00 83.31 84 TYR A CA 1
ATOM 663 C C . TYR A 1 84 ? 10.295 -7.648 -15.024 1.00 83.31 84 TYR A C 1
ATOM 665 O O . TYR A 1 84 ? 10.710 -8.576 -15.707 1.00 83.31 84 TYR A O 1
ATOM 673 N N . TRP A 1 85 ? 9.551 -6.662 -15.532 1.00 83.75 85 TRP A N 1
ATOM 674 C CA . TRP A 1 85 ? 9.140 -6.647 -16.935 1.00 83.75 85 TRP A CA 1
ATOM 675 C C . TRP A 1 85 ? 10.337 -6.715 -17.892 1.00 83.75 85 TRP A C 1
ATOM 677 O O . TRP A 1 85 ? 10.321 -7.508 -18.829 1.00 83.75 85 TRP A O 1
ATOM 687 N N . VAL A 1 86 ? 11.399 -5.948 -17.625 1.00 83.75 86 VAL A N 1
ATOM 688 C CA . VAL A 1 86 ? 12.645 -5.984 -18.408 1.00 83.75 86 VAL A CA 1
ATOM 689 C C . VAL A 1 86 ? 13.307 -7.360 -18.348 1.00 83.75 86 VAL A C 1
ATOM 691 O O . VAL A 1 86 ? 13.741 -7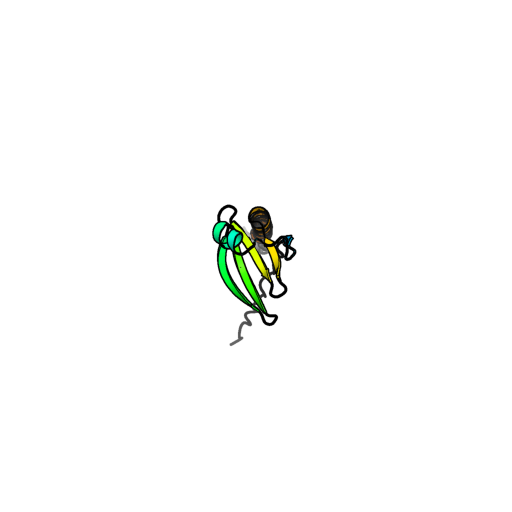.856 -19.381 1.00 83.75 86 VAL A O 1
ATOM 694 N N . LYS A 1 87 ? 13.376 -7.990 -17.168 1.00 80.06 87 LYS A N 1
ATOM 695 C CA . LYS A 1 87 ? 13.974 -9.323 -17.010 1.00 80.06 87 LYS A CA 1
ATOM 696 C C . LYS A 1 87 ? 13.225 -10.370 -17.839 1.00 80.06 87 LYS A C 1
ATOM 698 O O . LYS A 1 87 ? 13.860 -11.091 -18.592 1.00 80.06 87 LYS A O 1
ATOM 703 N N . THR A 1 88 ? 11.899 -10.413 -17.738 1.00 71.94 88 THR A N 1
ATOM 704 C CA . THR A 1 88 ? 11.074 -11.418 -18.427 1.00 71.94 88 THR A CA 1
ATOM 705 C C . THR A 1 88 ? 10.949 -11.150 -19.931 1.00 71.94 88 THR A C 1
ATOM 707 O O . THR A 1 88 ? 10.826 -12.085 -20.709 1.00 71.94 88 THR A O 1
ATOM 710 N N . SER A 1 89 ? 10.999 -9.886 -20.369 1.00 67.00 89 SER A N 1
ATOM 711 C CA . SER A 1 89 ? 10.830 -9.527 -21.791 1.00 67.00 89 SER A CA 1
ATOM 712 C C . SER A 1 89 ? 12.124 -9.589 -22.611 1.00 67.00 89 SER A C 1
ATOM 714 O O . SER A 1 89 ? 12.066 -9.480 -23.832 1.00 67.00 89 SER A O 1
ATOM 716 N N . LEU A 1 90 ? 13.288 -9.697 -21.959 1.00 59.94 90 LEU A N 1
ATOM 717 C CA . LEU A 1 90 ? 14.603 -9.750 -22.613 1.00 59.94 90 LEU A CA 1
ATOM 718 C C . LEU A 1 90 ? 15.288 -11.116 -22.496 1.00 59.94 90 LEU A C 1
ATOM 720 O O . LEU A 1 90 ? 16.430 -11.246 -22.939 1.00 59.94 90 LEU A O 1
ATOM 724 N N . GLU A 1 91 ? 14.638 -12.125 -21.913 1.00 56.69 91 GLU A N 1
ATOM 725 C CA . GLU A 1 91 ? 15.121 -13.499 -22.051 1.00 56.69 91 GLU A CA 1
ATOM 726 C C . GLU A 1 91 ? 15.052 -13.874 -23.544 1.00 56.69 91 GLU A C 1
ATOM 728 O O . GLU A 1 91 ? 13.974 -13.798 -24.137 1.00 56.69 91 GLU A O 1
ATOM 733 N N . PRO A 1 92 ? 16.190 -14.181 -24.200 1.00 54.75 92 PRO A N 1
ATOM 734 C CA . PRO A 1 92 ? 16.177 -14.536 -25.611 1.00 54.75 92 PRO A CA 1
ATOM 735 C C . PRO A 1 92 ? 15.353 -15.812 -25.780 1.00 54.75 92 PRO A C 1
ATOM 737 O O . PRO A 1 92 ? 15.559 -16.771 -25.032 1.00 54.75 92 PRO A O 1
ATOM 740 N N . GLU A 1 93 ? 14.444 -15.829 -26.763 1.00 56.00 93 GLU A N 1
ATOM 741 C CA . GLU A 1 93 ? 13.796 -17.073 -27.185 1.00 56.00 93 GLU A CA 1
ATOM 742 C C . GLU A 1 93 ? 14.875 -18.153 -27.350 1.00 56.00 93 GLU A C 1
ATOM 744 O O . GLU A 1 93 ? 15.945 -17.861 -27.906 1.00 56.00 93 GLU A O 1
ATOM 749 N N . PRO A 1 94 ? 14.651 -19.379 -26.840 1.00 55.59 94 PRO A N 1
ATOM 750 C CA . PRO A 1 94 ? 15.623 -20.448 -26.988 1.00 55.59 94 PRO A CA 1
ATOM 751 C C . PRO A 1 94 ? 15.951 -20.580 -28.472 1.00 55.59 94 PRO A C 1
ATOM 753 O O . PRO A 1 94 ? 15.047 -20.722 -29.295 1.00 55.59 94 PRO A O 1
ATOM 756 N N . ALA A 1 95 ? 17.241 -20.473 -28.807 1.00 56.12 95 ALA A N 1
ATOM 757 C CA . ALA A 1 95 ? 17.705 -20.560 -30.181 1.00 56.12 95 ALA A CA 1
ATOM 758 C C . ALA A 1 95 ? 17.129 -21.834 -30.802 1.00 56.12 95 ALA A C 1
ATOM 760 O O . ALA A 1 95 ? 17.473 -22.939 -30.374 1.00 56.12 95 ALA A O 1
ATOM 761 N N . ILE A 1 96 ? 16.225 -21.671 -31.771 1.00 61.88 96 ILE A N 1
ATOM 762 C CA . ILE A 1 96 ? 15.709 -22.786 -32.557 1.00 61.88 96 ILE A CA 1
ATOM 763 C C . ILE A 1 96 ? 16.955 -23.453 -33.151 1.00 61.88 96 ILE A C 1
ATOM 765 O O . ILE A 1 96 ? 17.711 -22.767 -33.850 1.00 61.88 96 ILE A O 1
ATOM 769 N N . PRO A 1 97 ? 17.248 -24.727 -32.825 1.00 52.84 97 PRO A N 1
ATOM 770 C CA . PRO A 1 97 ? 18.392 -25.405 -33.407 1.00 52.84 97 PRO A CA 1
ATOM 771 C C . PRO A 1 97 ? 18.217 -25.347 -34.918 1.00 52.84 97 PRO A C 1
ATOM 773 O O . PRO A 1 97 ? 17.160 -25.715 -35.430 1.00 52.84 97 PRO A O 1
ATOM 776 N N . ALA A 1 98 ? 19.220 -24.806 -35.611 1.00 56.44 98 ALA A N 1
ATOM 777 C CA . ALA A 1 98 ? 19.206 -24.737 -37.059 1.00 56.44 98 ALA A CA 1
ATOM 778 C C . ALA A 1 98 ? 18.960 -26.154 -37.586 1.00 56.44 98 ALA A C 1
ATOM 780 O O . ALA A 1 98 ? 19.784 -27.040 -37.357 1.00 56.44 98 ALA A O 1
ATOM 781 N N . GLU A 1 99 ? 17.819 -26.378 -38.242 1.00 53.12 99 GLU A N 1
ATOM 782 C CA . GLU A 1 99 ? 17.648 -27.559 -39.077 1.00 53.12 99 GLU A CA 1
ATOM 783 C C . GLU A 1 99 ? 18.828 -27.569 -40.048 1.00 53.12 99 GLU A C 1
A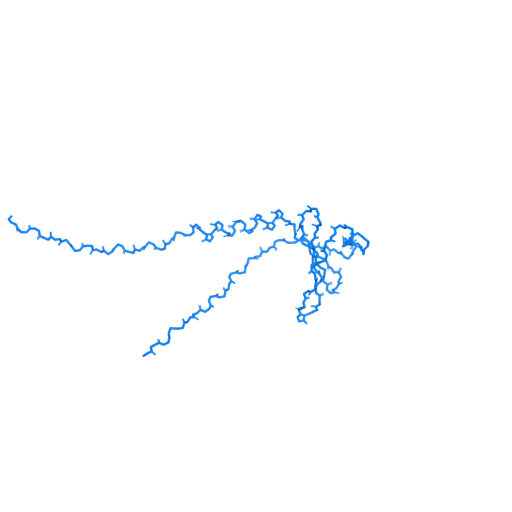TOM 785 O O . GLU A 1 99 ? 19.023 -26.630 -40.825 1.00 53.12 99 GLU A O 1
ATOM 790 N N . GLU A 1 100 ? 19.665 -28.600 -39.946 1.00 51.06 100 GLU A N 1
ATOM 791 C CA . GLU A 1 100 ? 20.725 -28.858 -40.906 1.00 51.06 100 GLU A CA 1
ATOM 792 C C . GLU A 1 100 ? 20.069 -29.037 -42.275 1.00 51.06 100 GLU A C 1
ATOM 794 O O . GLU A 1 100 ? 19.536 -30.095 -42.606 1.00 51.06 100 GLU A O 1
ATOM 799 N N . THR A 1 101 ? 20.066 -27.970 -43.073 1.00 55.09 101 THR A N 1
ATOM 800 C CA . THR A 1 101 ? 19.711 -28.047 -44.489 1.00 55.09 101 THR A CA 1
ATOM 801 C C . THR A 1 101 ? 20.589 -29.131 -45.126 1.00 55.09 101 THR A C 1
ATOM 803 O O . THR A 1 101 ? 21.816 -28.994 -45.078 1.00 55.09 101 THR A O 1
ATOM 806 N N . PRO A 1 102 ? 20.026 -30.206 -45.706 1.00 46.38 102 PRO A N 1
ATOM 807 C CA . PRO A 1 102 ? 20.843 -31.254 -46.295 1.00 46.38 102 PRO A CA 1
ATOM 808 C C . PRO A 1 102 ? 21.617 -30.676 -47.481 1.00 46.38 102 PRO A C 1
ATOM 810 O O . PRO A 1 102 ? 21.048 -30.031 -48.366 1.00 46.38 102 PRO A O 1
ATOM 813 N N . ALA A 1 103 ? 22.933 -30.892 -47.475 1.00 52.81 103 ALA A N 1
ATOM 814 C CA . ALA A 1 103 ? 23.821 -30.492 -48.552 1.00 52.81 103 ALA A CA 1
ATOM 815 C C . ALA A 1 103 ? 23.389 -31.181 -49.854 1.00 52.81 103 ALA A C 1
ATOM 817 O O . ALA A 1 103 ? 23.415 -32.406 -49.967 1.00 52.81 103 ALA A O 1
ATOM 818 N N . VAL A 1 104 ? 22.985 -30.386 -50.844 1.00 53.91 104 VAL A N 1
ATOM 819 C CA . VAL A 1 104 ? 22.754 -30.874 -52.203 1.00 53.91 104 VAL A CA 1
ATOM 820 C C . VAL A 1 104 ? 24.123 -31.123 -52.832 1.00 53.91 104 VAL A C 1
ATOM 822 O O . VAL A 1 104 ? 24.796 -30.189 -53.271 1.00 53.91 104 VAL A O 1
ATOM 825 N N . GLU A 1 105 ? 24.554 -32.385 -52.848 1.00 49.47 105 GLU A N 1
ATOM 826 C CA . GLU A 1 105 ? 25.696 -32.829 -53.646 1.00 49.47 105 GLU A CA 1
ATOM 827 C C . GLU A 1 105 ? 25.414 -32.530 -55.125 1.00 49.47 105 GLU A C 1
ATOM 829 O O . GLU A 1 105 ? 24.549 -33.132 -55.759 1.00 49.47 105 GLU A O 1
ATOM 834 N N . SER A 1 106 ? 26.134 -31.556 -55.679 1.00 47.38 106 SER A N 1
ATOM 835 C CA . SER A 1 106 ? 26.116 -31.269 -57.111 1.00 47.38 106 SER A CA 1
ATOM 836 C C . SER A 1 106 ? 27.088 -32.218 -57.805 1.00 47.38 106 SER A C 1
ATOM 838 O O . SER A 1 106 ? 28.299 -32.017 -57.759 1.00 47.38 106 SER A O 1
ATOM 840 N N . THR A 1 107 ? 26.563 -33.273 -58.424 1.00 43.62 107 THR A N 1
ATOM 841 C CA . THR A 1 107 ? 27.320 -34.122 -59.350 1.00 43.62 107 THR A CA 1
ATOM 842 C C . THR A 1 107 ? 27.277 -33.498 -60.742 1.00 43.62 107 THR A C 1
ATOM 844 O O . THR A 1 107 ? 26.216 -33.479 -61.365 1.00 43.62 107 THR A O 1
ATOM 847 N N . THR A 1 108 ? 28.404 -33.006 -61.258 1.00 50.81 108 THR A N 1
ATOM 848 C CA . THR A 1 108 ? 28.690 -32.968 -62.706 1.00 50.81 108 THR A CA 1
ATOM 849 C C . THR A 1 108 ? 30.193 -33.000 -62.932 1.00 50.81 108 THR A C 1
ATOM 851 O O . THR A 1 108 ? 30.899 -32.221 -62.255 1.00 50.81 108 THR A O 1
#

Organism: NCBI:txid2771354